Protein AF-A0A0K3X993-F1 (afdb_monomer_lite)

Structure (mmCIF, N/CA/C/O backbone):
data_AF-A0A0K3X993-F1
#
_entry.id   AF-A0A0K3X993-F1
#
loop_
_atom_site.group_PDB
_atom_site.id
_atom_site.type_symbol
_atom_site.label_atom_id
_atom_site.label_alt_id
_atom_site.label_comp_id
_atom_site.label_asym_id
_atom_site.label_entity_id
_atom_site.label_seq_id
_atom_site.pdbx_PDB_ins_code
_atom_site.Cartn_x
_atom_site.Cartn_y
_atom_site.Cartn_z
_atom_site.occupancy
_atom_site.B_iso_or_equiv
_atom_site.auth_seq_id
_atom_site.auth_comp_id
_atom_site.auth_asym_id
_atom_site.auth_atom_id
_atom_site.pdbx_PDB_model_num
ATOM 1 N N . MET A 1 1 ? 5.985 -4.838 -30.067 1.00 48.53 1 MET A N 1
ATOM 2 C CA . MET A 1 1 ? 7.049 -4.044 -29.421 1.00 48.53 1 MET A CA 1
ATOM 3 C C . MET A 1 1 ? 8.343 -4.745 -29.757 1.00 48.53 1 MET A C 1
ATOM 5 O O . MET A 1 1 ? 8.405 -5.945 -29.532 1.00 48.53 1 MET A O 1
ATOM 9 N N . SER A 1 2 ? 9.303 -4.068 -30.378 1.00 55.41 2 SER A N 1
ATOM 10 C CA . SER A 1 2 ? 10.652 -4.615 -30.504 1.00 55.41 2 SER A CA 1
ATOM 11 C C . SER A 1 2 ? 11.234 -4.702 -29.097 1.00 55.41 2 SER A C 1
ATOM 13 O O . SER A 1 2 ? 11.364 -3.672 -28.438 1.00 55.41 2 SER A O 1
ATOM 15 N N . GLU A 1 3 ? 11.503 -5.911 -28.609 1.00 73.38 3 GLU A N 1
ATOM 16 C CA . GLU A 1 3 ? 12.301 -6.099 -27.398 1.00 73.38 3 GLU A CA 1
ATOM 17 C C . GLU A 1 3 ? 13.705 -5.592 -27.710 1.00 73.38 3 GLU A C 1
ATOM 19 O O . GLU A 1 3 ? 14.500 -6.262 -28.369 1.00 73.38 3 GLU A O 1
ATOM 24 N N . ILE A 1 4 ? 13.980 -4.350 -27.320 1.00 80.69 4 ILE A N 1
ATOM 25 C CA . ILE A 1 4 ? 15.333 -3.819 -27.381 1.00 80.69 4 ILE A CA 1
ATOM 26 C C . ILE A 1 4 ? 16.154 -4.656 -26.407 1.00 80.69 4 ILE A C 1
ATOM 28 O O . ILE A 1 4 ? 15.835 -4.732 -25.220 1.00 80.69 4 ILE A O 1
ATOM 32 N N . ASN A 1 5 ? 17.216 -5.288 -26.896 1.00 88.31 5 ASN A N 1
ATOM 33 C CA . ASN A 1 5 ? 18.148 -5.984 -26.025 1.00 88.31 5 ASN A CA 1
ATOM 34 C C . ASN A 1 5 ? 19.084 -4.961 -25.362 1.00 88.31 5 ASN A C 1
ATOM 36 O O . ASN A 1 5 ? 20.219 -4.754 -25.790 1.00 88.31 5 ASN A O 1
ATOM 40 N N . SER A 1 6 ? 18.581 -4.293 -24.322 1.00 86.44 6 SER A N 1
ATOM 41 C CA . SER A 1 6 ? 19.312 -3.262 -23.573 1.00 86.44 6 SER A CA 1
ATOM 42 C C . SER A 1 6 ? 20.601 -3.791 -22.941 1.00 86.44 6 SER A C 1
ATOM 44 O O . SER A 1 6 ? 21.547 -3.028 -22.763 1.00 86.44 6 SER A O 1
ATOM 46 N N . GLN A 1 7 ? 20.661 -5.091 -22.636 1.00 88.56 7 GLN A N 1
ATOM 47 C CA . GLN A 1 7 ? 21.854 -5.733 -22.092 1.00 88.56 7 GLN A CA 1
ATOM 48 C C . GLN A 1 7 ? 22.941 -5.897 -23.163 1.00 88.56 7 GLN A C 1
ATOM 50 O O . GLN A 1 7 ? 24.073 -5.488 -22.931 1.00 88.56 7 GLN A O 1
ATOM 55 N N . ALA A 1 8 ? 22.592 -6.384 -24.357 1.00 87.25 8 ALA A N 1
ATOM 56 C CA . ALA A 1 8 ? 23.539 -6.481 -25.471 1.00 87.25 8 ALA A CA 1
ATOM 57 C C . ALA A 1 8 ? 24.045 -5.101 -25.925 1.00 87.25 8 ALA A C 1
ATOM 59 O O . ALA A 1 8 ? 25.228 -4.940 -26.211 1.00 87.25 8 ALA A O 1
ATOM 60 N N . LEU A 1 9 ? 23.174 -4.083 -25.939 1.00 88.06 9 LEU A N 1
ATOM 61 C CA . LEU A 1 9 ? 23.576 -2.700 -26.231 1.00 88.06 9 LEU A CA 1
ATOM 62 C C . LEU A 1 9 ? 24.540 -2.143 -25.183 1.00 88.06 9 LEU A C 1
ATOM 64 O O . LEU A 1 9 ? 25.475 -1.427 -25.530 1.00 88.06 9 LEU A O 1
ATOM 68 N N . ARG A 1 10 ? 24.319 -2.469 -23.906 1.00 89.06 10 ARG A N 1
ATOM 69 C CA . ARG A 1 10 ? 25.204 -2.070 -22.813 1.00 89.06 10 ARG A CA 1
ATOM 70 C C . ARG A 1 10 ? 26.569 -2.747 -22.915 1.00 89.06 10 ARG A C 1
ATOM 72 O O . ARG A 1 10 ? 27.574 -2.063 -22.789 1.00 89.06 10 ARG A O 1
ATOM 79 N N . GLU A 1 11 ? 26.605 -4.050 -23.168 1.00 88.50 11 GLU A N 1
ATOM 80 C CA . GLU A 1 11 ? 27.853 -4.807 -23.328 1.00 88.50 11 GLU A CA 1
ATOM 81 C C . GLU A 1 11 ? 28.663 -4.307 -24.529 1.00 88.50 11 GLU A C 1
ATOM 83 O O . GLU A 1 11 ? 29.861 -4.066 -24.397 1.00 88.50 11 GLU A O 1
ATOM 88 N N . ALA A 1 12 ? 28.006 -4.059 -25.667 1.00 86.31 12 ALA A N 1
ATOM 89 C CA . ALA A 1 12 ? 28.648 -3.466 -26.839 1.00 86.31 12 ALA A CA 1
ATOM 90 C C . ALA A 1 12 ? 29.176 -2.046 -26.556 1.00 86.31 12 ALA A C 1
ATOM 92 O O . ALA A 1 12 ? 30.275 -1.707 -26.984 1.00 86.31 12 ALA A O 1
ATOM 93 N N . ALA A 1 13 ? 28.432 -1.226 -25.800 1.00 85.88 13 ALA A N 1
ATOM 94 C CA . ALA A 1 13 ? 28.888 0.104 -25.388 1.00 85.88 13 ALA A CA 1
ATOM 95 C C . ALA A 1 13 ? 30.125 0.035 -24.480 1.00 85.88 13 ALA A C 1
ATOM 97 O O . ALA A 1 13 ? 31.076 0.788 -24.670 1.00 85.88 13 ALA A O 1
ATOM 98 N N . GLU A 1 14 ? 30.111 -0.863 -23.492 1.00 87.19 14 GLU A N 1
ATOM 99 C CA . GLU A 1 14 ? 31.220 -1.065 -22.556 1.00 87.19 14 GLU A CA 1
ATOM 100 C C . GLU A 1 14 ? 32.479 -1.554 -23.294 1.00 87.19 14 GLU A C 1
ATOM 102 O O . GLU A 1 14 ? 33.565 -1.032 -23.050 1.00 87.19 14 GLU A O 1
ATOM 107 N N . GLN A 1 15 ? 32.341 -2.478 -24.252 1.00 84.19 15 GLN A N 1
ATOM 108 C CA . GLN A 1 15 ? 33.450 -2.958 -25.089 1.00 84.19 15 GLN A CA 1
ATOM 109 C C . GLN A 1 15 ? 34.014 -1.862 -26.002 1.00 84.19 15 GLN A C 1
ATOM 111 O O . GLN A 1 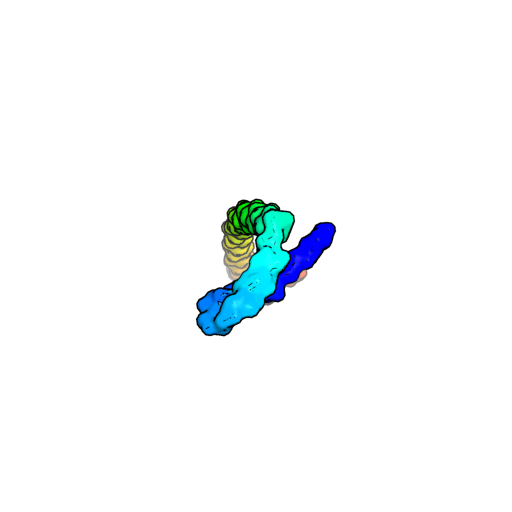15 ? 35.227 -1.669 -26.038 1.00 84.19 15 GLN A O 1
ATOM 116 N N . ALA A 1 16 ? 33.153 -1.077 -26.657 1.00 84.06 16 ALA A N 1
ATOM 117 C CA . ALA A 1 16 ? 33.567 0.040 -27.509 1.00 84.06 16 ALA A CA 1
ATOM 118 C C . ALA A 1 16 ? 34.311 1.162 -26.752 1.00 84.06 16 ALA A C 1
ATOM 120 O O . ALA A 1 16 ? 35.056 1.925 -27.364 1.00 84.06 16 ALA A O 1
ATOM 121 N N . MET A 1 17 ? 34.110 1.287 -25.432 1.00 80.94 17 MET A N 1
ATOM 122 C CA . MET A 1 17 ? 34.817 2.252 -24.576 1.00 80.94 17 MET A CA 1
ATOM 123 C C . MET A 1 17 ? 36.232 1.806 -24.172 1.00 80.94 17 MET A C 1
ATOM 125 O O . MET A 1 17 ? 37.010 2.638 -23.701 1.00 80.94 17 MET A O 1
ATOM 129 N N . HIS A 1 18 ? 36.572 0.524 -24.311 1.00 74.31 18 HIS A N 1
ATOM 130 C CA . HIS A 1 18 ? 37.918 0.014 -24.055 1.00 74.31 18 HIS A CA 1
ATOM 131 C C . HIS A 1 18 ? 38.774 0.101 -25.334 1.00 74.31 18 HIS A C 1
ATOM 133 O O . HIS A 1 18 ? 38.253 -0.053 -26.432 1.00 74.31 18 HIS A O 1
ATOM 139 N N . ASP A 1 19 ? 40.092 0.331 -25.212 1.00 60.69 19 ASP A N 1
ATOM 140 C CA . ASP A 1 19 ? 41.047 0.557 -26.328 1.00 60.69 19 ASP A CA 1
ATOM 141 C C . ASP A 1 19 ? 41.298 -0.682 -27.234 1.00 60.69 19 ASP A C 1
ATOM 143 O O . ASP A 1 19 ? 42.397 -0.896 -27.757 1.00 60.69 19 ASP A O 1
ATOM 147 N N . ASN A 1 20 ? 40.295 -1.537 -27.431 1.00 61.03 20 ASN A N 1
ATOM 148 C CA . ASN A 1 20 ? 40.349 -2.715 -28.282 1.00 61.03 20 ASN A CA 1
ATOM 149 C C . ASN A 1 20 ? 40.155 -2.310 -29.756 1.00 61.03 20 ASN A C 1
ATOM 151 O O . ASN A 1 20 ? 39.063 -2.385 -30.304 1.00 61.03 20 ASN A O 1
ATOM 155 N N . TRP A 1 21 ? 41.224 -1.789 -30.368 1.00 57.75 21 TRP A N 1
ATOM 156 C CA . TRP A 1 21 ? 41.446 -1.580 -31.814 1.00 57.75 21 TRP A CA 1
ATOM 157 C C . TRP A 1 21 ? 40.209 -1.647 -32.750 1.00 57.75 21 TRP A C 1
ATOM 159 O O . TRP A 1 21 ? 40.139 -2.488 -33.644 1.00 57.75 21 TRP A O 1
ATOM 169 N N . GLY A 1 22 ? 39.257 -0.720 -32.593 1.00 62.25 22 GLY A N 1
ATOM 170 C CA . GLY A 1 22 ? 38.217 -0.367 -33.577 1.00 62.25 22 GLY A CA 1
ATOM 171 C C . GLY A 1 22 ? 37.089 -1.379 -33.827 1.00 62.25 22 GLY A C 1
ATOM 172 O O . GLY A 1 22 ? 35.989 -0.959 -34.170 1.00 62.25 22 GLY A O 1
ATOM 173 N N . PHE A 1 23 ? 37.313 -2.678 -33.612 1.00 64.00 23 PHE A N 1
ATOM 174 C CA . PHE A 1 23 ? 36.346 -3.728 -33.959 1.00 64.00 23 PHE A CA 1
ATOM 175 C C . PHE A 1 23 ? 35.061 -3.651 -33.115 1.00 64.00 23 PHE A C 1
ATOM 177 O O . PHE A 1 23 ? 33.961 -3.844 -33.630 1.00 64.00 23 PHE A O 1
ATOM 184 N N . ASP A 1 24 ? 35.190 -3.294 -31.835 1.00 69.31 24 ASP A N 1
ATOM 185 C CA . ASP A 1 24 ? 34.051 -3.196 -30.912 1.00 69.31 24 ASP A CA 1
ATOM 186 C C . ASP A 1 24 ? 33.237 -1.904 -31.122 1.00 69.31 24 ASP A C 1
ATOM 188 O O . ASP A 1 24 ? 32.023 -1.880 -30.904 1.00 69.31 24 ASP A O 1
ATOM 192 N N . ALA A 1 25 ? 33.875 -0.833 -31.611 1.00 74.69 25 ALA A N 1
ATOM 193 C CA . ALA A 1 25 ? 33.197 0.420 -31.946 1.00 74.69 25 ALA A CA 1
ATOM 194 C C . ALA A 1 25 ? 32.296 0.268 -33.183 1.00 74.69 25 ALA A C 1
ATOM 196 O O . ALA A 1 25 ? 31.174 0.780 -33.189 1.00 74.69 25 ALA A O 1
ATOM 197 N N . ASP A 1 26 ? 32.745 -0.482 -34.193 1.00 80.88 26 ASP A N 1
ATOM 198 C CA . ASP A 1 26 ? 31.955 -0.775 -35.394 1.00 80.88 26 ASP A CA 1
ATOM 199 C C . ASP A 1 26 ? 30.696 -1.590 -35.052 1.00 80.88 26 ASP A C 1
ATOM 201 O O . ASP A 1 26 ? 29.595 -1.251 -35.496 1.00 80.88 26 ASP A O 1
ATOM 205 N N . LEU A 1 27 ? 30.830 -2.599 -34.182 1.00 81.56 27 LEU A N 1
ATOM 206 C CA . LEU A 1 27 ? 29.704 -3.392 -33.677 1.00 81.56 27 LEU A CA 1
ATOM 207 C C . LEU A 1 27 ? 28.692 -2.526 -32.911 1.00 81.56 27 LEU A C 1
ATOM 209 O O . LEU A 1 27 ? 27.482 -2.642 -33.110 1.00 81.56 27 LEU A O 1
ATOM 213 N N . PHE A 1 28 ? 29.169 -1.629 -32.046 1.00 82.25 28 PHE A N 1
ATOM 214 C CA . PHE A 1 28 ? 28.296 -0.702 -31.330 1.00 82.25 28 PHE A CA 1
ATOM 215 C C . PHE A 1 28 ? 27.557 0.250 -32.284 1.00 82.25 28 PHE A C 1
ATOM 217 O O . PHE A 1 28 ? 26.357 0.465 -32.123 1.00 82.25 28 PHE A O 1
ATOM 224 N N . HIS A 1 29 ? 28.224 0.782 -33.312 1.00 82.75 29 HIS A N 1
ATOM 225 C CA . HIS A 1 29 ? 27.587 1.639 -34.316 1.00 82.75 29 HIS A CA 1
ATOM 226 C C . HIS A 1 29 ? 26.532 0.910 -35.159 1.00 82.75 29 HIS A C 1
ATOM 228 O O . HIS A 1 29 ? 25.506 1.510 -35.486 1.00 82.75 29 HIS A O 1
ATOM 234 N N . GLU A 1 30 ? 26.742 -0.370 -35.472 1.00 85.31 30 GLU A N 1
ATOM 235 C CA . GLU A 1 30 ? 25.747 -1.203 -36.158 1.00 85.31 30 GLU A CA 1
ATOM 236 C C . GLU A 1 30 ? 24.507 -1.444 -35.281 1.00 85.31 30 GLU A C 1
ATOM 238 O O . GLU A 1 30 ? 23.371 -1.384 -35.759 1.00 85.31 30 GLU A O 1
ATOM 243 N N . LEU A 1 31 ? 24.712 -1.655 -33.977 1.00 84.25 31 LEU A N 1
ATOM 244 C CA . LEU A 1 31 ? 23.632 -1.876 -33.017 1.00 84.25 31 LEU A CA 1
ATOM 245 C C . LEU A 1 31 ? 22.894 -0.583 -32.630 1.00 84.25 31 LEU A C 1
ATOM 247 O O . LEU A 1 31 ? 21.693 -0.621 -32.375 1.00 84.25 31 LEU A O 1
ATOM 251 N N . VAL A 1 32 ? 23.550 0.579 -32.600 1.00 87.56 32 VAL A N 1
ATOM 252 C CA . VAL A 1 32 ? 22.930 1.863 -32.215 1.00 87.56 32 VAL A CA 1
ATOM 253 C C . VAL A 1 32 ? 22.370 2.590 -33.435 1.00 87.56 32 VAL A C 1
ATOM 255 O O . VAL A 1 32 ? 22.802 3.669 -33.839 1.00 87.56 32 VAL A O 1
ATOM 258 N N . THR A 1 33 ? 21.337 1.994 -34.021 1.00 90.19 33 THR A N 1
ATOM 259 C CA . THR A 1 33 ? 20.572 2.637 -35.096 1.00 90.19 33 THR A CA 1
ATOM 260 C C . THR A 1 33 ? 19.654 3.742 -34.547 1.00 90.19 33 THR A C 1
ATOM 262 O O . THR A 1 33 ? 19.193 3.649 -33.403 1.00 90.19 33 THR A O 1
ATOM 265 N N . PRO A 1 34 ? 19.291 4.766 -35.349 1.00 92.31 34 PRO A N 1
ATOM 266 C CA . PRO A 1 34 ? 18.332 5.795 -34.932 1.00 92.31 34 PRO A CA 1
ATOM 267 C C . PRO A 1 34 ? 17.010 5.226 -34.392 1.00 92.31 34 PRO A C 1
ATOM 269 O O . PRO A 1 34 ? 16.460 5.752 -33.428 1.00 92.31 34 PRO A O 1
ATOM 272 N N . SER A 1 35 ? 16.529 4.116 -34.958 1.00 91.31 35 SER A N 1
ATOM 273 C CA . SER A 1 35 ? 15.321 3.420 -34.500 1.00 91.31 35 SER A CA 1
ATOM 274 C C . SER A 1 35 ? 15.456 2.870 -33.078 1.00 91.31 35 SER A C 1
ATOM 276 O O . SER A 1 35 ? 14.513 2.958 -32.295 1.00 91.31 35 SER A O 1
ATOM 278 N N . ILE A 1 36 ? 16.628 2.330 -32.729 1.00 90.38 36 ILE A N 1
ATOM 279 C CA . ILE A 1 36 ? 16.914 1.814 -31.384 1.00 90.38 36 ILE A CA 1
ATOM 280 C C . ILE A 1 36 ? 17.018 2.963 -30.380 1.00 90.38 36 ILE A C 1
ATOM 282 O O . ILE A 1 36 ? 16.449 2.876 -29.293 1.00 90.38 36 ILE A O 1
ATOM 286 N N . VAL A 1 37 ? 17.659 4.072 -30.760 1.00 91.12 37 VAL A N 1
ATOM 287 C CA . VAL A 1 37 ? 17.739 5.275 -29.915 1.00 91.12 37 VAL A CA 1
ATOM 288 C C . VAL A 1 37 ? 16.348 5.846 -29.629 1.00 91.12 37 VAL A C 1
ATOM 290 O O . VAL A 1 37 ? 16.038 6.138 -28.476 1.00 91.12 37 VAL A O 1
ATOM 293 N N . LEU A 1 38 ? 15.486 5.964 -30.645 1.00 93.94 38 LEU A N 1
ATOM 294 C CA . LEU A 1 38 ? 14.106 6.428 -30.465 1.00 93.94 38 LEU A CA 1
ATOM 295 C C . LEU A 1 38 ? 13.309 5.495 -29.548 1.00 93.94 38 LEU A C 1
ATOM 297 O O . LEU A 1 38 ? 12.664 5.958 -28.613 1.00 93.94 38 LEU A O 1
ATOM 301 N N . ALA A 1 39 ? 13.418 4.183 -29.749 1.00 92.19 39 ALA A N 1
ATOM 302 C CA . ALA A 1 39 ? 12.687 3.221 -28.937 1.00 92.19 39 ALA A CA 1
ATOM 303 C C . ALA A 1 39 ? 13.146 3.220 -27.458 1.00 92.19 39 ALA A C 1
ATOM 305 O O . ALA A 1 39 ? 12.310 3.080 -26.561 1.00 92.19 39 ALA A O 1
ATOM 306 N N . LEU A 1 40 ? 14.437 3.459 -27.182 1.00 92.44 40 LEU A N 1
ATOM 307 C CA . LEU A 1 40 ? 14.954 3.667 -25.821 1.00 92.44 40 LEU A CA 1
ATOM 308 C C . LEU A 1 40 ? 14.440 4.972 -25.190 1.00 92.44 40 LEU A C 1
ATOM 310 O O . LEU A 1 40 ? 14.156 5.007 -23.990 1.00 92.44 40 LEU A O 1
ATOM 314 N N . LEU A 1 41 ? 14.307 6.050 -25.971 1.00 94.31 41 LEU A N 1
ATOM 315 C CA . LEU A 1 41 ? 13.727 7.311 -25.496 1.00 94.31 41 LEU A CA 1
ATOM 316 C C . LEU A 1 41 ? 12.242 7.149 -25.149 1.00 94.31 41 LEU A C 1
ATOM 318 O O . LEU A 1 41 ? 11.832 7.569 -24.065 1.00 94.31 41 LEU A O 1
ATOM 322 N N . ASP A 1 42 ? 11.472 6.468 -25.998 1.00 94.38 42 ASP A N 1
ATOM 323 C CA . ASP A 1 42 ? 10.056 6.169 -25.760 1.00 94.38 42 ASP A CA 1
ATOM 324 C C . ASP A 1 42 ? 9.864 5.272 -24.525 1.00 94.38 42 ASP A C 1
ATOM 326 O O . ASP A 1 42 ? 8.939 5.454 -23.728 1.00 94.38 42 ASP A O 1
ATOM 330 N N . GLU A 1 43 ? 10.731 4.273 -24.332 1.00 94.00 43 GLU A N 1
ATOM 331 C CA . GLU A 1 43 ? 10.732 3.444 -23.125 1.00 94.00 43 GLU A CA 1
ATOM 332 C C . GLU A 1 43 ? 11.063 4.261 -21.872 1.00 94.00 43 GLU A C 1
ATOM 334 O O . GLU A 1 43 ? 10.357 4.164 -20.863 1.00 94.00 43 GLU A O 1
ATOM 339 N N . ARG A 1 44 ? 12.086 5.119 -21.938 1.00 93.69 44 ARG A N 1
ATOM 340 C CA . ARG A 1 44 ? 12.455 6.006 -20.832 1.00 93.69 44 ARG A CA 1
ATOM 341 C C . ARG A 1 44 ? 11.315 6.953 -20.466 1.00 93.69 44 ARG A C 1
ATOM 343 O O . ARG A 1 44 ? 11.045 7.126 -19.278 1.00 93.69 44 ARG A O 1
ATOM 350 N N . GLU A 1 45 ? 10.640 7.545 -21.448 1.00 96.75 45 GLU A N 1
ATOM 351 C CA .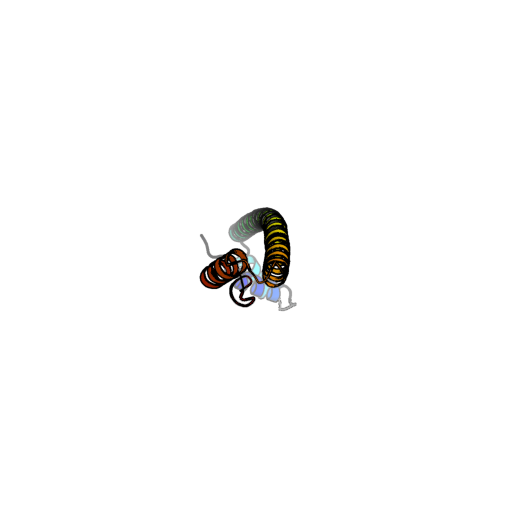 GLU A 1 45 ? 9.504 8.436 -21.205 1.00 96.75 45 GLU A CA 1
ATOM 352 C C . GLU A 1 45 ? 8.339 7.686 -20.541 1.00 96.75 45 GLU A C 1
ATOM 354 O O . GLU A 1 45 ? 7.818 8.137 -19.515 1.00 96.75 45 GLU A O 1
ATOM 359 N N . ARG A 1 46 ? 7.983 6.495 -21.044 1.00 95.75 46 ARG A N 1
ATOM 360 C CA . ARG A 1 46 ? 6.959 5.637 -20.419 1.00 95.75 46 ARG A CA 1
ATOM 361 C C . ARG A 1 46 ? 7.309 5.282 -18.974 1.00 95.75 46 ARG A C 1
ATOM 363 O O . ARG A 1 46 ? 6.445 5.373 -18.098 1.00 95.75 46 ARG A O 1
ATOM 370 N N . ASN A 1 47 ? 8.567 4.938 -18.703 1.00 96.19 47 ASN A N 1
ATOM 371 C CA . ASN A 1 47 ? 9.037 4.616 -17.354 1.00 96.19 47 ASN A CA 1
ATOM 372 C C . ASN A 1 47 ? 8.972 5.834 -16.420 1.00 96.19 47 ASN A C 1
ATOM 374 O O . ASN A 1 47 ? 8.514 5.718 -15.284 1.00 96.19 47 ASN A O 1
ATOM 378 N N . GLN A 1 48 ? 9.335 7.026 -16.899 1.00 97.31 48 GLN A N 1
ATOM 379 C CA . GLN A 1 48 ? 9.192 8.263 -16.124 1.00 97.31 48 GLN A CA 1
ATOM 380 C C . GLN A 1 48 ? 7.728 8.582 -15.800 1.00 97.31 48 GLN A C 1
ATOM 382 O O . GLN A 1 48 ? 7.412 8.983 -14.679 1.00 97.31 48 GLN A O 1
ATOM 387 N N . GLN A 1 49 ? 6.817 8.393 -16.756 1.00 97.44 49 GLN A N 1
ATOM 388 C CA . GLN A 1 49 ? 5.384 8.575 -16.520 1.00 97.44 49 GLN A CA 1
ATOM 389 C C . GLN A 1 49 ? 4.833 7.546 -15.524 1.00 97.44 49 GLN A C 1
ATOM 391 O O . GLN A 1 49 ? 3.995 7.882 -14.686 1.00 97.44 49 GLN A O 1
ATOM 396 N N . TYR A 1 50 ? 5.303 6.298 -15.586 1.00 97.25 50 TYR A N 1
ATOM 397 C CA . TYR A 1 50 ? 4.942 5.263 -14.620 1.00 97.25 50 TYR A CA 1
ATOM 398 C C . TYR A 1 50 ? 5.368 5.639 -13.197 1.00 97.25 50 TYR A C 1
ATOM 400 O O . TYR A 1 50 ? 4.528 5.604 -12.298 1.00 97.25 50 TYR A O 1
ATOM 408 N N . ILE A 1 51 ? 6.617 6.079 -13.011 1.00 97.69 51 ILE A N 1
ATOM 409 C CA . ILE A 1 51 ? 7.132 6.527 -11.708 1.00 97.69 51 ILE A CA 1
ATOM 410 C C . ILE A 1 51 ? 6.276 7.673 -11.159 1.00 97.69 51 ILE A C 1
ATOM 412 O O . ILE A 1 51 ? 5.755 7.561 -10.056 1.00 97.69 51 ILE A O 1
ATOM 416 N N . LYS A 1 52 ? 5.999 8.710 -11.962 1.00 98.06 52 LYS A N 1
ATOM 417 C CA . LYS A 1 52 ? 5.144 9.836 -11.537 1.00 98.06 52 LYS A CA 1
ATOM 418 C C . LYS A 1 52 ? 3.748 9.396 -11.084 1.00 98.06 52 LYS A C 1
ATOM 420 O O . LYS A 1 52 ? 3.215 9.934 -10.116 1.00 98.06 52 LYS A O 1
ATOM 425 N N . ARG A 1 53 ? 3.129 8.438 -11.787 1.00 97.81 53 ARG A N 1
ATOM 426 C CA . ARG A 1 53 ? 1.817 7.895 -11.392 1.00 97.81 53 ARG A CA 1
ATOM 427 C C . ARG A 1 53 ? 1.900 7.122 -10.080 1.00 97.81 53 ARG A C 1
ATOM 429 O O . ARG A 1 53 ? 1.032 7.308 -9.236 1.00 97.81 53 ARG A O 1
ATOM 436 N N . ARG A 1 54 ? 2.939 6.302 -9.906 1.00 98.25 54 ARG A N 1
ATOM 437 C CA . ARG A 1 54 ? 3.178 5.532 -8.679 1.00 98.25 54 ARG A CA 1
ATOM 438 C C . ARG A 1 54 ? 3.468 6.428 -7.484 1.00 98.25 54 ARG A C 1
ATOM 440 O O . ARG A 1 54 ? 2.944 6.162 -6.413 1.00 98.25 54 ARG A O 1
ATOM 447 N N . ASP A 1 55 ? 4.233 7.497 -7.667 1.00 98.44 55 ASP A N 1
ATOM 448 C CA . ASP A 1 55 ? 4.512 8.458 -6.598 1.00 98.44 55 ASP A CA 1
ATOM 449 C C . ASP A 1 55 ? 3.225 9.141 -6.129 1.00 98.44 55 ASP A C 1
ATOM 451 O O . ASP A 1 55 ? 2.959 9.199 -4.931 1.00 98.44 55 ASP A O 1
ATOM 455 N N . LYS A 1 56 ? 2.371 9.561 -7.071 1.00 98.12 56 LYS A N 1
ATOM 456 C CA . LYS A 1 56 ? 1.060 10.139 -6.754 1.00 98.12 56 LYS A CA 1
ATOM 457 C C . LYS A 1 56 ? 0.128 9.142 -6.059 1.00 98.12 56 LYS A C 1
ATOM 459 O O . LYS A 1 56 ? -0.565 9.500 -5.113 1.00 98.12 56 LYS A O 1
ATOM 464 N N . GLU A 1 57 ? 0.088 7.900 -6.535 1.00 98.19 57 GLU A N 1
ATOM 465 C CA . GLU A 1 57 ? -0.695 6.830 -5.907 1.00 98.19 57 GLU A CA 1
ATOM 466 C C . GLU A 1 57 ? -0.204 6.558 -4.477 1.00 98.19 57 GLU A C 1
ATOM 468 O O . GLU A 1 57 ? -1.004 6.481 -3.549 1.00 98.19 57 GLU A O 1
ATOM 473 N N . ASN A 1 58 ? 1.112 6.480 -4.276 1.00 98.44 58 ASN A N 1
ATOM 474 C CA . ASN A 1 58 ? 1.714 6.271 -2.962 1.00 98.44 58 ASN A CA 1
ATOM 475 C C . ASN A 1 58 ? 1.426 7.434 -2.003 1.00 98.44 58 ASN A C 1
ATOM 477 O O . ASN A 1 58 ? 1.196 7.196 -0.818 1.00 98.44 58 ASN A O 1
ATOM 481 N N . GLU A 1 59 ? 1.415 8.674 -2.495 1.00 98.38 59 GLU A N 1
ATOM 482 C CA . GLU A 1 59 ? 1.031 9.850 -1.710 1.00 98.38 59 GLU A CA 1
ATOM 483 C C . GLU A 1 59 ? -0.430 9.754 -1.242 1.00 98.38 59 GLU A C 1
ATOM 485 O O . GLU A 1 59 ? -0.708 9.905 -0.051 1.00 98.38 59 GLU A O 1
ATOM 490 N N . ASP A 1 60 ? -1.361 9.420 -2.139 1.00 98.38 60 ASP A N 1
ATOM 491 C CA . ASP A 1 60 ? -2.778 9.263 -1.788 1.00 98.38 60 ASP A CA 1
ATOM 492 C C . ASP A 1 60 ? -3.015 8.099 -0.808 1.00 98.38 60 ASP A C 1
ATOM 494 O O . ASP A 1 60 ? -3.778 8.219 0.162 1.00 98.38 60 ASP A O 1
ATOM 498 N N . ILE A 1 61 ? -2.290 6.989 -0.990 1.00 98.44 61 ILE A N 1
ATOM 499 C CA . ILE A 1 61 ? -2.283 5.866 -0.045 1.00 98.44 61 ILE A CA 1
ATOM 500 C C . ILE A 1 61 ? -1.771 6.328 1.322 1.00 98.44 61 ILE A C 1
ATOM 502 O O . ILE A 1 61 ? -2.413 6.044 2.334 1.00 98.44 61 ILE A O 1
ATOM 506 N N . ALA A 1 62 ? -0.658 7.062 1.379 1.00 98.56 62 ALA A N 1
ATOM 507 C CA . ALA A 1 62 ? -0.093 7.552 2.634 1.00 98.56 62 ALA A CA 1
ATOM 508 C C . ALA A 1 62 ? -1.072 8.476 3.376 1.00 98.56 62 ALA A C 1
ATOM 510 O O . ALA A 1 62 ? -1.266 8.329 4.586 1.00 98.56 62 ALA A O 1
ATOM 511 N N . LEU A 1 63 ? -1.752 9.371 2.654 1.00 98.62 63 LEU A N 1
ATOM 512 C CA . LEU A 1 63 ? -2.787 10.240 3.218 1.00 98.62 63 LEU A CA 1
ATOM 513 C C . LEU A 1 63 ? -3.971 9.435 3.766 1.00 98.62 63 LEU A C 1
ATOM 515 O O . LEU A 1 63 ? -4.468 9.712 4.861 1.00 98.62 63 LEU A O 1
ATOM 519 N N . THR A 1 64 ? -4.424 8.426 3.026 1.00 98.44 64 THR A N 1
ATOM 520 C CA . THR A 1 64 ? -5.558 7.585 3.425 1.00 98.44 64 THR A CA 1
ATOM 521 C C . THR A 1 64 ? -5.223 6.716 4.635 1.00 98.44 64 THR A C 1
ATOM 523 O O . THR A 1 64 ? -5.986 6.694 5.603 1.00 98.44 64 THR A O 1
ATOM 526 N N . VAL A 1 65 ? -4.057 6.070 4.638 1.00 98.44 65 VAL A N 1
ATOM 527 C CA . VAL A 1 65 ? -3.558 5.291 5.780 1.00 98.44 65 VAL A CA 1
ATOM 528 C C . VAL A 1 65 ? -3.383 6.183 7.009 1.00 98.44 65 VAL A C 1
ATOM 530 O O . VAL A 1 65 ? -3.767 5.786 8.110 1.00 98.44 65 VAL A O 1
ATOM 533 N N . GLY A 1 66 ? -2.873 7.406 6.831 1.00 98.50 66 GLY A N 1
ATOM 534 C CA . GLY A 1 66 ? -2.757 8.395 7.901 1.00 98.50 66 GLY A CA 1
ATOM 535 C C . GLY A 1 66 ?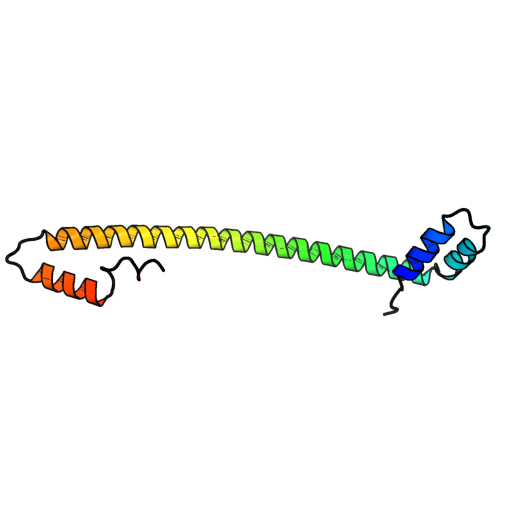 -4.106 8.718 8.551 1.00 98.50 66 GLY A C 1
ATOM 536 O O . GLY A 1 66 ? -4.226 8.652 9.775 1.00 98.50 66 GLY A O 1
ATOM 537 N N . ARG A 1 67 ? -5.149 8.988 7.752 1.00 98.19 67 ARG A N 1
ATOM 538 C CA . ARG A 1 67 ? -6.508 9.237 8.273 1.00 98.19 67 ARG A CA 1
ATOM 539 C C . ARG A 1 67 ? -7.078 8.032 9.019 1.00 98.19 67 ARG A C 1
ATOM 541 O O . ARG A 1 67 ? -7.599 8.194 10.121 1.00 98.19 67 ARG A O 1
ATOM 548 N N . LEU A 1 68 ? -6.955 6.833 8.446 1.00 98.44 68 LEU A N 1
ATOM 549 C CA . LEU A 1 68 ? -7.468 5.606 9.062 1.00 98.44 68 LEU A CA 1
ATOM 550 C C . LEU A 1 68 ? -6.780 5.301 10.394 1.00 98.44 68 LEU A C 1
ATOM 552 O O . LEU A 1 68 ? -7.446 4.886 11.340 1.00 98.44 68 LEU A O 1
ATOM 556 N N . ARG A 1 69 ? -5.469 5.548 10.496 1.00 98.44 69 ARG A N 1
ATOM 557 C CA . ARG A 1 69 ? -4.727 5.385 11.752 1.00 98.44 69 ARG A CA 1
ATOM 558 C C . ARG A 1 69 ? -5.280 6.300 12.846 1.00 98.44 69 ARG A C 1
ATOM 560 O O . ARG A 1 69 ? -5.569 5.818 13.935 1.00 98.44 69 ARG A O 1
ATOM 567 N N . VAL A 1 70 ? -5.495 7.581 12.543 1.00 98.12 70 VAL A N 1
ATOM 568 C CA . VAL A 1 70 ? -6.063 8.543 13.505 1.00 98.12 70 VAL A CA 1
ATOM 569 C C . VAL A 1 70 ? -7.479 8.138 13.931 1.00 98.12 70 VAL A C 1
ATOM 571 O O . VAL A 1 70 ? -7.808 8.187 15.116 1.00 98.12 70 VAL A O 1
ATOM 574 N N . GLU A 1 71 ? -8.323 7.700 12.993 1.00 97.88 71 GLU A N 1
ATOM 575 C CA . GLU A 1 71 ? -9.676 7.235 13.320 1.00 97.88 71 GLU A CA 1
ATOM 576 C C . GLU A 1 71 ? -9.649 5.989 14.218 1.00 97.88 71 GLU A C 1
ATOM 578 O O . GLU A 1 71 ? -10.397 5.908 15.199 1.00 97.88 71 GLU A O 1
ATOM 583 N N . LEU A 1 72 ? -8.766 5.034 13.914 1.00 97.38 72 LEU A N 1
ATOM 584 C CA . LEU A 1 72 ? -8.602 3.811 14.692 1.00 97.38 72 LEU A CA 1
ATOM 585 C C . LEU A 1 72 ? -8.111 4.109 16.113 1.00 97.38 72 LEU A C 1
ATOM 587 O O . LEU A 1 72 ? -8.674 3.585 17.072 1.00 97.38 72 LEU A O 1
ATOM 591 N N . GLU A 1 73 ? -7.128 4.996 16.266 1.00 95.94 73 GLU A N 1
ATOM 592 C CA . GLU A 1 73 ? -6.653 5.464 17.574 1.00 95.94 73 GLU A CA 1
ATOM 593 C C . GLU A 1 73 ? -7.779 6.141 18.373 1.00 95.94 73 GLU A C 1
ATOM 595 O O . GLU A 1 73 ? -7.935 5.900 19.575 1.00 95.94 73 GLU A O 1
ATOM 600 N N . GLY A 1 74 ? -8.623 6.934 17.704 1.00 96.44 74 GLY A N 1
ATOM 601 C CA . GLY A 1 74 ? -9.807 7.544 18.306 1.00 96.44 74 GLY A CA 1
ATOM 602 C C . GLY A 1 74 ? -10.825 6.514 18.805 1.00 96.44 74 GLY A C 1
ATOM 603 O O . GLY A 1 74 ? -11.317 6.623 19.932 1.00 96.44 74 GLY A O 1
ATOM 604 N N . LYS A 1 75 ? -11.124 5.484 18.004 1.00 95.31 75 LYS A N 1
ATOM 605 C CA . LYS A 1 75 ? -12.021 4.385 18.405 1.00 95.31 75 LYS A CA 1
ATOM 606 C C . LYS A 1 75 ? -11.432 3.565 19.551 1.00 95.31 75 LYS A C 1
ATOM 608 O O . LYS A 1 75 ? -12.137 3.297 20.522 1.00 95.31 75 LYS A O 1
ATOM 613 N N . HIS A 1 76 ? -10.145 3.237 19.485 1.00 92.69 76 HIS A N 1
ATOM 614 C CA . HIS A 1 76 ? -9.452 2.486 20.529 1.00 92.69 76 HIS A CA 1
ATOM 615 C C . HIS A 1 76 ? -9.471 3.224 21.877 1.00 92.69 76 HIS A C 1
ATOM 617 O O . HIS A 1 76 ? -9.756 2.623 22.916 1.00 92.69 76 HIS A O 1
ATOM 623 N N . ARG A 1 77 ? -9.269 4.549 21.867 1.00 94.00 77 ARG A N 1
ATOM 624 C CA . ARG A 1 77 ? -9.401 5.385 23.069 1.00 94.00 77 ARG A CA 1
ATOM 625 C C . ARG A 1 77 ? -10.806 5.309 23.668 1.00 94.00 77 ARG A C 1
ATOM 627 O O . ARG A 1 77 ? -10.934 5.071 24.865 1.00 94.00 77 ARG A O 1
ATOM 634 N N . ARG A 1 78 ? -11.855 5.441 22.847 1.00 94.31 78 ARG A N 1
ATOM 635 C CA . ARG A 1 78 ? -13.253 5.346 23.313 1.00 94.31 78 ARG A CA 1
ATOM 636 C C . ARG A 1 78 ? -13.574 3.977 23.913 1.00 94.31 78 ARG A C 1
ATOM 638 O O . ARG A 1 78 ? -14.193 3.914 24.970 1.00 94.31 78 ARG A O 1
ATOM 645 N N . ILE A 1 79 ? -13.129 2.893 23.275 1.00 89.62 79 ILE A N 1
ATOM 646 C CA . ILE A 1 79 ? -13.284 1.526 23.803 1.00 89.62 79 ILE A CA 1
ATOM 647 C C . ILE A 1 79 ? -12.598 1.405 25.167 1.00 89.62 79 ILE A C 1
ATOM 649 O O . ILE A 1 79 ? -13.182 0.876 26.113 1.00 89.62 79 ILE A O 1
ATOM 653 N N . THR A 1 80 ? -11.391 1.955 25.297 1.00 87.94 80 THR A N 1
ATOM 654 C CA . THR A 1 80 ? -10.633 1.940 26.553 1.00 87.94 80 THR A CA 1
ATOM 655 C C . THR A 1 80 ? -11.364 2.703 27.661 1.00 87.94 80 THR A C 1
ATOM 657 O O . THR A 1 80 ? -11.514 2.184 28.767 1.00 87.94 80 THR A O 1
ATOM 660 N N . GLU A 1 81 ? -11.870 3.904 27.371 1.00 90.88 81 GLU A N 1
ATOM 661 C CA . GLU A 1 81 ? -12.648 4.715 28.317 1.00 90.88 81 GLU A CA 1
ATOM 662 C C . GLU A 1 81 ? -13.920 3.992 28.776 1.00 90.88 81 GLU A C 1
ATOM 664 O O . GLU A 1 81 ? -14.166 3.881 29.978 1.00 90.88 81 GLU A O 1
ATOM 669 N N . LEU A 1 82 ? -14.704 3.441 27.842 1.00 88.94 82 LEU A N 1
ATOM 670 C CA . LEU A 1 82 ? -15.906 2.663 28.159 1.00 88.94 82 LEU A CA 1
ATOM 671 C C . LEU A 1 82 ? -15.579 1.432 29.010 1.00 88.94 82 LEU A C 1
ATOM 673 O O . LEU A 1 82 ? -16.256 1.173 30.003 1.00 88.94 82 LEU A O 1
ATOM 677 N N . THR A 1 83 ? -14.494 0.727 28.688 1.00 85.75 83 THR A N 1
ATOM 678 C CA . THR A 1 83 ? -14.016 -0.417 29.476 1.00 85.75 83 THR A CA 1
ATOM 679 C C . THR A 1 83 ? -13.686 0.000 30.913 1.00 85.75 83 THR A C 1
ATOM 681 O O . THR A 1 83 ? -14.039 -0.698 31.865 1.00 85.75 83 THR A O 1
ATOM 684 N N . MET A 1 84 ? -13.048 1.161 31.111 1.00 87.06 84 MET A N 1
ATOM 685 C CA . MET A 1 84 ? -12.792 1.693 32.455 1.00 87.06 84 MET A CA 1
ATOM 686 C C . MET A 1 84 ? -14.089 2.021 33.206 1.00 87.06 84 MET A C 1
ATOM 688 O O . MET A 1 84 ? -14.195 1.720 34.398 1.00 87.06 84 MET A O 1
ATOM 692 N N . TRP A 1 85 ? -15.079 2.614 32.535 1.00 87.81 85 TRP A N 1
ATOM 693 C CA . TRP A 1 85 ? -16.375 2.923 33.143 1.00 87.81 85 TRP A CA 1
ATOM 694 C C . TRP A 1 85 ? -17.152 1.669 33.545 1.00 87.81 85 TRP A C 1
ATOM 696 O O . TRP A 1 85 ? -17.666 1.624 34.661 1.00 87.81 85 TRP A O 1
ATOM 706 N N . ILE A 1 86 ? -17.165 0.629 32.708 1.00 84.31 86 ILE A N 1
ATOM 707 C CA . ILE A 1 86 ? -17.784 -0.664 33.036 1.00 84.31 86 ILE A CA 1
ATOM 708 C C . ILE A 1 86 ? -17.111 -1.290 34.267 1.00 84.31 86 ILE A C 1
ATOM 710 O O . ILE A 1 86 ? -17.801 -1.722 35.191 1.00 84.31 86 ILE A O 1
ATOM 714 N N . LYS A 1 87 ? -15.772 -1.261 34.350 1.00 80.81 87 LYS A N 1
ATOM 715 C CA . LYS A 1 87 ? -15.032 -1.745 35.534 1.00 80.81 87 LYS A CA 1
ATOM 716 C C . LYS A 1 87 ? -15.425 -0.998 36.808 1.00 80.81 87 LYS A C 1
ATOM 718 O O . LYS A 1 87 ? -15.637 -1.619 37.851 1.00 80.81 87 LYS A O 1
ATOM 723 N N . ARG A 1 88 ? -15.536 0.333 36.731 1.00 84.75 88 ARG A N 1
ATOM 724 C CA . ARG A 1 88 ? -15.983 1.164 37.861 1.00 84.75 88 ARG A CA 1
ATOM 725 C C . ARG A 1 88 ? -17.411 0.822 38.269 1.00 84.75 88 ARG A C 1
ATOM 727 O O . ARG A 1 88 ? -17.648 0.616 39.453 1.00 84.75 88 ARG A O 1
ATOM 734 N N . LEU A 1 89 ? -18.321 0.698 37.304 1.00 84.44 89 LEU A N 1
ATOM 735 C CA . LEU A 1 89 ? -19.714 0.338 37.550 1.00 84.44 89 LEU A CA 1
ATOM 736 C C . LEU A 1 89 ? -19.828 -1.026 38.237 1.00 84.44 89 LEU A C 1
ATOM 738 O O . LEU A 1 89 ? -20.487 -1.129 39.266 1.00 84.44 89 LEU A O 1
ATOM 742 N N . SER A 1 90 ? -19.139 -2.048 37.724 1.00 81.38 90 SER A N 1
ATOM 743 C CA . SER A 1 90 ? -19.119 -3.384 38.330 1.00 81.38 90 SER A CA 1
ATOM 744 C C . SER A 1 90 ? -18.608 -3.347 39.776 1.00 81.38 90 SER A C 1
ATOM 746 O O . SER A 1 90 ? -19.220 -3.938 40.662 1.00 81.38 90 SER A O 1
ATOM 748 N N . SER A 1 91 ? -17.529 -2.603 40.047 1.00 81.25 91 SER A N 1
ATOM 749 C CA . SER A 1 91 ? -17.015 -2.425 41.411 1.00 81.25 91 SER A CA 1
ATOM 750 C C . SER A 1 91 ? -18.015 -1.702 42.322 1.00 81.25 91 SER A C 1
ATOM 752 O O . SER A 1 91 ? -18.242 -2.124 43.454 1.00 81.25 91 SER A O 1
ATOM 754 N N . SER A 1 92 ? -18.663 -0.640 41.836 1.00 83.75 92 SER A N 1
ATOM 755 C CA . SER A 1 92 ? -19.698 0.070 42.592 1.00 83.75 92 SER A CA 1
ATOM 756 C C . SER A 1 92 ? -20.907 -0.813 42.896 1.00 83.75 92 SER A C 1
ATOM 758 O O . SER A 1 92 ? -21.412 -0.752 44.012 1.00 83.75 92 SER A O 1
ATOM 760 N N . LEU A 1 93 ? -21.342 -1.651 41.950 1.00 82.12 93 LEU A N 1
ATOM 761 C CA . LEU A 1 93 ? -22.446 -2.592 42.150 1.00 82.12 93 LEU A CA 1
ATOM 762 C C . LEU A 1 93 ? -22.100 -3.650 43.201 1.00 82.12 93 LEU A C 1
ATOM 764 O O . LEU A 1 93 ? -22.883 -3.848 44.121 1.00 82.12 93 LEU A O 1
ATOM 768 N N . LYS A 1 94 ? -20.903 -4.249 43.149 1.00 77.12 94 LYS A N 1
ATOM 769 C CA . LYS A 1 94 ? -20.443 -5.210 44.175 1.00 77.12 94 LYS A CA 1
ATOM 770 C C . LYS A 1 94 ? -20.453 -4.636 45.594 1.00 77.12 94 LYS A C 1
ATOM 772 O O . LYS A 1 94 ? -20.625 -5.377 46.552 1.00 77.12 94 LYS A O 1
ATOM 777 N N . ASN A 1 95 ? -20.243 -3.327 45.722 1.00 78.44 95 ASN A N 1
ATOM 778 C CA . ASN A 1 95 ? -20.217 -2.627 47.005 1.00 78.44 95 ASN A CA 1
ATOM 779 C C . ASN A 1 95 ? -21.568 -1.975 47.367 1.00 78.44 95 ASN A C 1
ATOM 781 O O . ASN A 1 95 ? -21.678 -1.337 48.415 1.00 78.44 95 ASN A O 1
ATOM 785 N N . ALA A 1 96 ? -22.589 -2.083 46.512 1.00 78.25 96 ALA A N 1
ATOM 786 C CA . ALA A 1 96 ? -23.907 -1.515 46.762 1.00 78.25 96 ALA A CA 1
ATOM 787 C C . ALA A 1 96 ? -24.739 -2.450 47.655 1.00 78.25 96 ALA A C 1
ATOM 789 O O . ALA A 1 96 ? -24.720 -3.658 47.464 1.00 78.25 96 ALA A O 1
ATOM 790 N N . LYS A 1 97 ? -25.464 -1.859 48.619 1.00 67.62 97 LYS A N 1
ATOM 791 C CA . LYS A 1 97 ? -26.424 -2.468 49.570 1.00 67.62 97 LYS A CA 1
ATOM 792 C C . LYS A 1 97 ? -26.589 -4.006 49.476 1.00 67.62 97 LYS A C 1
ATOM 794 O O . LYS A 1 97 ? -27.298 -4.457 48.576 1.00 67.62 97 LYS A O 1
ATOM 799 N N . PRO A 1 98 ? -26.081 -4.778 50.457 1.00 63.97 98 PRO A N 1
ATOM 800 C CA . PRO A 1 98 ? -26.117 -6.247 50.434 1.00 63.97 98 PRO A CA 1
ATOM 801 C C . PRO A 1 98 ? -27.531 -6.851 50.491 1.00 63.97 98 PRO A C 1
ATOM 803 O O . PRO A 1 98 ? -27.712 -8.018 50.167 1.00 63.97 98 PRO A O 1
ATOM 806 N N . ASP A 1 99 ? -28.543 -6.062 50.864 1.00 67.88 99 ASP A N 1
ATOM 807 C CA . ASP A 1 99 ? -29.926 -6.534 51.021 1.00 67.88 99 ASP A CA 1
ATOM 808 C C . ASP A 1 99 ? -30.752 -6.436 49.720 1.00 67.88 99 ASP A C 1
ATOM 810 O O . ASP A 1 99 ? -31.934 -6.787 49.691 1.00 67.88 99 ASP A O 1
ATOM 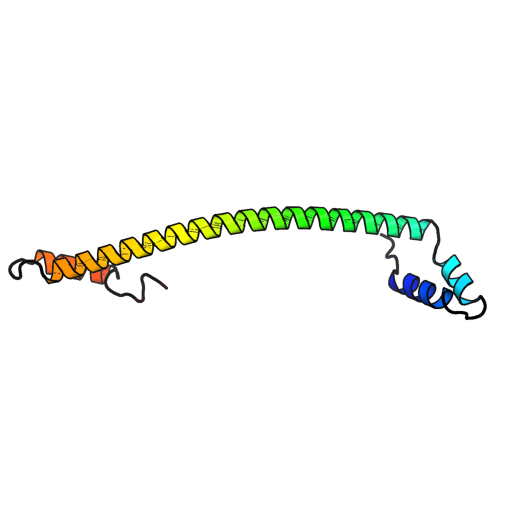814 N N . SER A 1 100 ? -30.161 -5.914 48.640 1.00 72.12 100 SER A N 1
ATOM 815 C CA . SER A 1 100 ? -30.800 -5.790 47.328 1.00 72.12 100 SER A CA 1
ATOM 816 C C . SER A 1 100 ? -30.294 -6.880 46.391 1.00 72.12 100 SER A C 1
ATOM 818 O O . SER A 1 100 ? -29.092 -7.067 46.275 1.00 72.12 100 SER A O 1
ATOM 820 N N . LYS A 1 101 ? -31.197 -7.545 45.660 1.00 76.19 101 LYS A N 1
ATOM 821 C CA . LYS A 1 101 ? -30.829 -8.504 44.598 1.00 76.19 101 LYS A CA 1
ATOM 822 C C . LYS A 1 101 ? -30.381 -7.832 43.297 1.00 76.19 101 LYS A C 1
ATOM 824 O O . LYS A 1 101 ? -29.740 -8.456 42.464 1.00 76.19 101 LYS A O 1
ATOM 829 N N . LEU A 1 102 ? -30.697 -6.544 43.131 1.00 77.81 102 LEU A N 1
ATOM 830 C CA . LEU A 1 102 ? -30.413 -5.787 41.909 1.00 77.81 102 LEU A CA 1
ATOM 831 C C . LEU A 1 102 ? -28.917 -5.769 41.522 1.00 77.81 102 LEU A C 1
ATOM 833 O O . LEU A 1 102 ? -28.628 -5.906 40.333 1.00 77.81 102 LEU A O 1
ATOM 837 N N . PRO A 1 103 ? -27.955 -5.603 42.454 1.00 77.25 103 PRO A N 1
ATOM 838 C CA . PRO A 1 103 ? -26.536 -5.663 42.120 1.00 77.25 103 PRO A CA 1
ATOM 839 C C . PRO A 1 103 ? -26.082 -7.058 41.680 1.00 77.25 103 PRO A C 1
ATOM 841 O O . PRO A 1 103 ? -25.262 -7.154 40.767 1.00 77.25 103 PRO A O 1
ATOM 844 N N . ASP A 1 104 ? -26.643 -8.119 42.264 1.00 76.50 104 ASP A N 1
ATOM 845 C CA . ASP A 1 104 ? -26.354 -9.503 41.876 1.00 76.50 104 ASP A CA 1
ATOM 846 C C . ASP A 1 104 ? -26.898 -9.804 40.473 1.00 76.50 104 ASP A C 1
ATOM 848 O O . ASP A 1 104 ? -26.158 -10.292 39.617 1.00 76.50 104 ASP A O 1
ATOM 852 N N . ASP A 1 105 ? -28.149 -9.422 40.194 1.00 82.81 105 ASP A N 1
ATOM 853 C CA . ASP A 1 105 ? -28.783 -9.588 38.879 1.00 82.81 105 ASP A CA 1
ATOM 854 C C . ASP A 1 105 ? -28.017 -8.821 37.783 1.00 82.81 105 ASP A C 1
ATOM 856 O O . ASP A 1 105 ? -27.760 -9.345 36.695 1.00 82.81 105 ASP A O 1
ATOM 860 N N . ALA A 1 106 ? -27.583 -7.592 38.081 1.00 79.19 106 ALA A N 1
ATOM 861 C CA . ALA A 1 106 ? -26.781 -6.782 37.166 1.00 79.19 106 ALA A CA 1
ATOM 862 C C . ALA A 1 106 ? -25.387 -7.386 36.914 1.00 79.19 106 ALA A C 1
ATOM 864 O O . ALA A 1 106 ? -24.891 -7.351 35.787 1.00 79.19 106 ALA A O 1
ATOM 865 N N . MET A 1 107 ? -24.754 -7.965 37.937 1.00 76.69 107 MET A N 1
ATOM 866 C CA . MET A 1 107 ? -23.461 -8.640 37.801 1.00 76.69 107 MET A CA 1
ATOM 867 C C . MET A 1 107 ? -23.557 -9.939 36.995 1.00 76.69 107 MET A C 1
ATOM 869 O O . MET A 1 107 ? -22.663 -10.208 36.191 1.00 76.69 107 MET A O 1
ATOM 873 N N . ILE A 1 108 ? -24.631 -10.716 37.168 1.00 82.81 108 ILE A N 1
ATOM 874 C CA . ILE A 1 108 ? -24.910 -11.910 36.356 1.00 82.81 108 ILE A CA 1
ATOM 875 C C . ILE A 1 108 ? -25.064 -11.518 34.884 1.00 82.81 108 ILE A C 1
ATOM 877 O O . ILE A 1 108 ? -24.441 -12.135 34.021 1.00 82.81 108 ILE A O 1
ATOM 881 N N . TRP A 1 109 ? -25.833 -10.462 34.593 1.00 83.00 109 TRP A N 1
ATOM 882 C CA . TRP A 1 109 ? -26.006 -9.971 33.225 1.00 83.00 109 TRP A CA 1
ATOM 883 C C . TRP A 1 109 ? -24.678 -9.526 32.597 1.00 83.00 109 TRP A C 1
ATOM 885 O O . TRP A 1 109 ? -24.325 -10.000 31.521 1.00 83.00 109 TRP A O 1
ATOM 895 N N . LEU A 1 110 ? -23.886 -8.701 33.298 1.00 78.12 110 LEU A N 1
ATOM 896 C CA . LEU A 1 110 ? -22.572 -8.255 32.812 1.00 78.12 110 LEU A CA 1
ATOM 897 C C . LEU A 1 110 ? -21.628 -9.429 32.515 1.00 78.12 110 LEU A C 1
ATOM 899 O O . LEU A 1 110 ? -20.829 -9.356 31.584 1.00 78.12 110 LEU A O 1
ATOM 903 N N . ASN A 1 111 ? -21.705 -10.499 33.307 1.00 79.81 111 ASN A N 1
ATOM 904 C CA . ASN A 1 111 ? -20.877 -11.682 33.123 1.00 79.81 111 ASN A CA 1
ATOM 905 C C . ASN A 1 111 ? -21.314 -12.525 31.919 1.00 79.81 111 ASN A C 1
ATOM 907 O O . ASN A 1 111 ? -20.463 -13.019 31.185 1.00 79.81 111 ASN A O 1
ATOM 911 N N . ASN A 1 112 ? -22.623 -12.648 31.691 1.00 82.56 112 ASN A N 1
ATOM 912 C CA . ASN A 1 112 ? -23.174 -13.348 30.529 1.00 82.56 112 ASN A CA 1
ATOM 913 C C . ASN A 1 112 ? -22.868 -12.623 29.210 1.00 82.56 112 ASN A C 1
ATOM 915 O O . ASN A 1 112 ? -22.649 -13.278 28.197 1.00 82.56 112 ASN A O 1
ATOM 919 N N . GLU A 1 113 ? -22.794 -11.291 29.234 1.00 80.19 113 GLU A N 1
ATOM 920 C CA . GLU A 1 113 ? -22.392 -10.468 28.084 1.00 80.19 113 GLU A CA 1
ATOM 921 C C . GLU A 1 113 ? -20.861 -10.394 27.895 1.00 80.19 113 GLU A C 1
ATOM 923 O O . GLU A 1 113 ? -20.373 -9.655 27.043 1.00 80.19 113 GLU A O 1
ATOM 928 N N . GLY A 1 114 ? -20.072 -11.108 28.711 1.00 72.19 114 GLY A N 1
ATOM 929 C CA . GLY A 1 114 ? -18.604 -11.098 28.633 1.0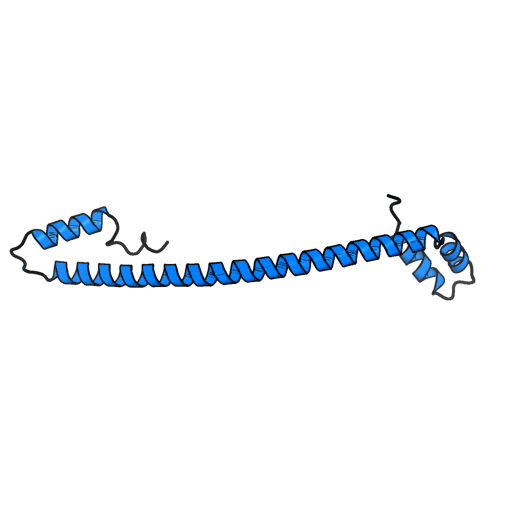0 72.19 114 GLY A CA 1
ATOM 930 C C . GLY A 1 114 ? -17.954 -9.772 29.050 1.00 72.19 114 GLY A C 1
ATOM 931 O O . GLY A 1 114 ? -16.748 -9.596 28.905 1.00 72.19 114 GLY A O 1
ATOM 932 N N . LEU A 1 115 ? -18.720 -8.836 29.620 1.00 71.69 115 LEU A N 1
ATOM 933 C CA . LEU A 1 115 ? -18.273 -7.484 29.979 1.00 71.69 115 LEU A CA 1
ATOM 934 C C . LEU A 1 115 ? -17.451 -7.435 31.282 1.00 71.69 115 LEU A C 1
ATOM 936 O O . LEU A 1 115 ? -16.976 -6.372 31.692 1.00 71.69 115 LEU A O 1
ATOM 940 N N . THR A 1 116 ? -17.288 -8.578 31.950 1.00 65.00 116 THR A N 1
ATOM 941 C CA . THR A 1 116 ? -16.556 -8.750 33.216 1.00 65.00 116 THR A CA 1
ATOM 942 C C . THR A 1 116 ? -15.168 -9.376 33.043 1.00 65.00 116 THR A C 1
ATOM 944 O O . THR A 1 116 ? -14.333 -9.203 33.936 1.00 65.00 116 THR A O 1
ATOM 947 N N . SER A 1 117 ? -14.897 -10.068 31.926 1.00 62.22 117 SER A N 1
ATOM 948 C CA . SER A 1 117 ? -13.605 -10.700 31.623 1.00 62.22 117 SER A CA 1
ATOM 949 C C . SER A 1 117 ? -12.761 -9.813 30.707 1.00 62.22 117 SER A C 1
ATOM 951 O O . SER A 1 117 ? -13.223 -9.289 29.699 1.00 62.22 117 SER A O 1
ATOM 953 N N . ILE A 1 118 ? -11.496 -9.619 31.075 1.00 47.78 118 ILE A N 1
ATOM 954 C CA . ILE A 1 118 ? -10.557 -8.712 30.398 1.00 47.78 118 ILE A CA 1
ATOM 955 C C . ILE A 1 118 ? -9.999 -9.316 29.094 1.00 47.78 118 ILE A C 1
ATOM 957 O O . ILE A 1 118 ? -9.518 -8.565 28.248 1.00 47.78 118 ILE A O 1
ATOM 961 N N . GLU A 1 119 ? -10.069 -10.635 28.904 1.00 52.97 119 GLU A N 1
ATOM 962 C CA . GLU A 1 119 ? -9.446 -11.312 27.754 1.00 52.97 119 GLU A CA 1
ATOM 963 C C . GLU A 1 119 ? -10.267 -11.273 26.458 1.00 52.97 119 GLU A C 1
ATOM 965 O O . GLU A 1 119 ? -9.668 -11.407 25.391 1.00 52.97 119 GLU A O 1
ATOM 970 N N . ASP A 1 120 ? -11.574 -10.999 26.533 1.00 51.69 120 ASP A N 1
ATOM 971 C CA . ASP A 1 120 ? -12.472 -11.010 25.365 1.00 51.69 120 ASP A CA 1
ATOM 972 C C . ASP A 1 120 ? -12.776 -9.611 24.795 1.00 51.69 120 ASP A C 1
ATOM 974 O O . ASP A 1 120 ? -13.180 -9.484 23.645 1.00 51.69 120 ASP A O 1
ATOM 978 N N . ILE A 1 121 ? -12.564 -8.536 25.564 1.00 51.75 121 ILE A N 1
ATOM 979 C CA . ILE A 1 121 ? -12.965 -7.169 25.160 1.00 51.75 121 ILE A CA 1
ATOM 980 C C . ILE A 1 121 ? -11.853 -6.438 24.375 1.00 51.75 121 ILE A C 1
ATOM 982 O O . ILE A 1 121 ? -12.116 -5.436 23.710 1.00 51.75 121 ILE A O 1
ATOM 986 N N . LEU A 1 122 ? -10.600 -6.906 24.461 1.00 51.25 122 LEU A N 1
ATOM 987 C CA . LEU A 1 122 ? -9.416 -6.219 23.912 1.00 51.25 122 LEU A CA 1
ATOM 988 C C . LEU A 1 122 ? -8.502 -7.095 23.025 1.00 51.25 122 LEU A C 1
ATOM 990 O O . LEU A 1 122 ? -7.426 -6.623 22.651 1.00 51.25 122 LEU A O 1
ATOM 994 N N . ARG A 1 123 ? -8.891 -8.335 22.697 1.00 48.53 123 ARG A N 1
ATOM 995 C CA . ARG A 1 123 ? -8.250 -9.140 21.636 1.00 48.53 123 ARG A CA 1
ATOM 996 C C . ARG A 1 123 ? -8.952 -8.917 20.303 1.00 48.53 123 ARG A C 1
ATOM 998 O O . ARG A 1 123 ? -8.225 -8.889 19.287 1.00 48.53 123 ARG A O 1
#

Secondary structure (DSSP, 8-state):
-----HHHHHHHHHHH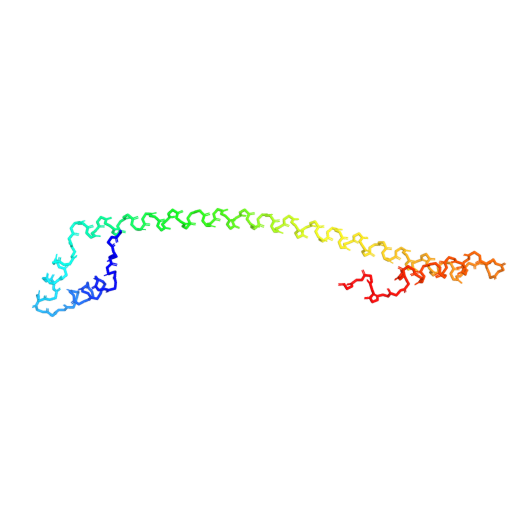TS-STTHHHHHHHHH--HHHHHHHHHHHHHHHHHHHHHHHHHHHHHHHHHHHHHHHHHHHHHHHHHHHHHHHHHHHHHTS-TT-SHHHHHHHHHHHTTTT-HHHH--

Sequence (123 aa):
MSEINSQALREAAEQAMHDNWGFDADLFHELVTPSIVLALLDERERNQQYIKRRDKENEDIALTVGRLRVELEGKHRRITELTMWIKRLSSSLKNAKPDSKLPDDAMIWLNNEGLTSIEDILR

Foldseek 3Di:
DPPLPVVVLVVLVVVLPDPPPCPSVVVNVVSPDPVSVVVVVVVVVVVVVVVVVVVVVVVVVVVVVVVVVVVVVVVVVVLVVVLVVLVVVLVVLVVPDPVDCVSVVVNVVCVVVVSPDPPPSND

Radius of gyration: 35.66 Å; chains: 1; bounding box: 72×24×87 Å

InterPro domains:
  IPR025153 Ead/Ea22-like protein [PF13935] (2-79)

Organism: Escherichia coli (NCBI:txid562)

pLDDT: mean 83.79, std 13.37, range [47.78, 98.62]